Protein AF-A0A1F6DU37-F1 (afdb_monomer_lite)

Foldseek 3Di:
DLLLLLVLLCVLPPPALLNVLSQVLVCVLQVNPDRDPDDHDPVSNVVNCVQQPDRHDNCSCVVSSLVVSLVSLVVQLVVLVVQLVVCVVVVPPVSNVVSVVSNVVSVVVNVVSVD

Sequence (115 aa):
MRSEQFLAVLHTYPKTLLAERVKSEYLRITEAKQLPQIALPESVLFLAEQMFGEEPSGDAANELLRAFEEAVIREAYQGAVTNLRRAEATRDAAAVTSAQVRCANLSARLATLGC

Organism: NCBI:txid1798496

pLDDT: mean 86.88, std 6.52, range [46.91, 92.44]

Structure (mmCIF, N/CA/C/O backbone):
data_AF-A0A1F6DU37-F1
#
_entry.id   AF-A0A1F6DU37-F1
#
loop_
_atom_site.group_PDB
_atom_site.id
_atom_site.type_symbol
_atom_site.label_atom_id
_atom_site.label_alt_id
_atom_site.label_comp_id
_atom_site.label_asym_id
_atom_site.label_entity_id
_atom_site.label_seq_id
_atom_site.pdbx_PDB_ins_code
_atom_site.Cartn_x
_atom_site.Cartn_y
_atom_site.Cartn_z
_atom_site.occupancy
_atom_site.B_iso_or_equiv
_atom_site.auth_seq_id
_atom_site.auth_comp_id
_atom_site.auth_asym_id
_atom_site.auth_atom_id
_atom_site.pdbx_PDB_model_num
ATOM 1 N N . MET A 1 1 ? -11.477 -4.814 -3.005 1.00 51.53 1 MET A N 1
ATOM 2 C CA . MET A 1 1 ? -11.421 -5.649 -1.785 1.00 51.53 1 MET A CA 1
ATOM 3 C C . MET A 1 1 ? -10.463 -5.131 -0.711 1.00 51.53 1 MET A C 1
ATOM 5 O O . MET A 1 1 ? -10.966 -4.674 0.301 1.00 51.53 1 MET A O 1
ATOM 9 N N . ARG A 1 2 ? -9.123 -5.139 -0.864 1.00 66.50 2 ARG A N 1
ATOM 10 C CA . ARG A 1 2 ? -8.223 -4.710 0.245 1.00 66.50 2 ARG A CA 1
ATOM 11 C C . ARG A 1 2 ? -8.283 -3.211 0.570 1.00 66.50 2 ARG A C 1
ATOM 13 O O . ARG A 1 2 ? -8.258 -2.833 1.731 1.00 66.50 2 ARG A O 1
ATOM 20 N N . SER A 1 3 ? -8.407 -2.355 -0.443 1.00 75.38 3 SER A N 1
ATOM 21 C CA . SER A 1 3 ? -8.545 -0.905 -0.252 1.00 75.38 3 SER A CA 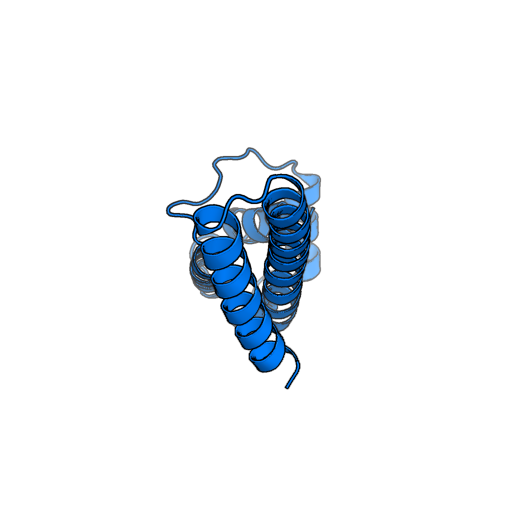1
ATOM 22 C C . SER A 1 3 ? -9.845 -0.521 0.465 1.00 75.38 3 SER A C 1
ATOM 24 O O . SER A 1 3 ? -9.828 0.340 1.336 1.00 75.38 3 SER A O 1
ATOM 26 N N . GLU A 1 4 ? -10.955 -1.186 0.141 1.00 81.56 4 GLU A N 1
ATOM 27 C CA . GLU A 1 4 ? -12.273 -0.951 0.751 1.00 81.56 4 GLU A CA 1
ATOM 28 C C . GLU A 1 4 ? -12.291 -1.294 2.243 1.00 81.56 4 GLU A C 1
ATOM 30 O O . GLU A 1 4 ? -12.937 -0.592 3.012 1.00 81.56 4 GLU A O 1
ATOM 35 N N . GLN A 1 5 ? -11.543 -2.318 2.671 1.00 82.94 5 GLN A N 1
ATOM 36 C CA . GLN A 1 5 ? -11.417 -2.671 4.089 1.00 82.94 5 GLN A CA 1
ATOM 37 C C . GLN A 1 5 ? -10.723 -1.574 4.903 1.00 82.94 5 GLN A C 1
ATOM 39 O O . GLN A 1 5 ? -11.176 -1.256 5.999 1.00 82.94 5 GLN A O 1
ATOM 44 N N . PHE A 1 6 ? -9.668 -0.944 4.376 1.00 87.38 6 PHE A N 1
ATOM 45 C CA . PHE A 1 6 ? -9.035 0.186 5.065 1.00 87.38 6 PHE A CA 1
ATOM 46 C C . PHE A 1 6 ? -9.944 1.404 5.116 1.00 87.38 6 PHE A C 1
ATOM 48 O O . PHE A 1 6 ? -10.004 2.069 6.143 1.00 87.38 6 PHE A O 1
ATOM 55 N N . LEU A 1 7 ? -10.698 1.668 4.047 1.00 87.94 7 LEU A N 1
ATOM 56 C CA . LEU A 1 7 ? -11.716 2.713 4.080 1.00 87.94 7 LEU A CA 1
ATOM 57 C C . LEU A 1 7 ? -12.783 2.398 5.135 1.00 87.94 7 LEU A C 1
ATOM 59 O O . LEU A 1 7 ? -13.156 3.291 5.888 1.00 87.94 7 LEU A O 1
ATOM 63 N N . ALA A 1 8 ? -13.209 1.139 5.265 1.00 88.62 8 ALA A N 1
ATOM 64 C CA . ALA A 1 8 ? -14.178 0.732 6.279 1.00 88.62 8 ALA A CA 1
ATOM 65 C C . ALA A 1 8 ? -13.678 1.017 7.696 1.00 88.62 8 ALA A C 1
ATOM 67 O O . ALA A 1 8 ? -14.413 1.604 8.477 1.00 88.62 8 ALA A O 1
ATOM 68 N N . VAL A 1 9 ? -12.405 0.740 7.995 1.00 88.00 9 VAL A N 1
ATOM 69 C CA . VAL A 1 9 ? -11.793 1.094 9.290 1.00 88.00 9 VAL A CA 1
ATOM 70 C C . VAL A 1 9 ? -11.892 2.595 9.583 1.00 88.00 9 VAL A C 1
ATOM 72 O O . VAL A 1 9 ? -12.195 2.981 10.710 1.00 88.00 9 VAL A O 1
ATOM 75 N N . LEU A 1 10 ? -11.687 3.453 8.579 1.00 89.38 10 LEU A N 1
ATOM 76 C CA . LEU A 1 10 ? -11.796 4.908 8.741 1.00 89.38 10 LEU A CA 1
ATOM 77 C C . LEU A 1 10 ? -13.231 5.372 9.021 1.00 89.38 10 LEU A C 1
ATOM 79 O O . LEU A 1 10 ? -13.423 6.374 9.710 1.00 89.38 10 LEU A O 1
ATOM 83 N N . HIS A 1 11 ? -14.219 4.660 8.476 1.00 87.00 11 HIS A N 1
ATOM 84 C CA . HIS A 1 11 ? -15.637 4.943 8.682 1.00 87.00 11 HIS A CA 1
ATOM 85 C C . HIS A 1 11 ? -16.158 4.394 10.015 1.00 87.00 11 HIS A C 1
ATOM 87 O O . HIS A 1 11 ? -16.924 5.081 10.685 1.00 87.00 11 HIS A O 1
ATOM 93 N N . THR A 1 12 ? -15.730 3.192 10.397 1.00 88.56 12 THR A N 1
ATOM 94 C CA . THR A 1 12 ? -16.163 2.487 11.608 1.00 88.56 12 THR A CA 1
ATOM 95 C C . THR A 1 12 ? -15.528 3.058 12.875 1.00 88.56 12 THR A C 1
ATOM 97 O O . THR A 1 12 ? -16.205 3.205 13.886 1.00 88.56 12 THR A O 1
ATOM 100 N N . TYR A 1 13 ? -14.247 3.442 12.827 1.00 87.19 13 TYR A N 1
ATOM 101 C CA . TYR A 1 13 ? -13.496 3.908 14.000 1.00 87.19 13 TYR A CA 1
ATOM 102 C C . TYR A 1 13 ? -13.020 5.358 13.856 1.00 87.19 13 TYR A C 1
ATOM 104 O O . TYR A 1 13 ? -11.813 5.630 13.957 1.00 87.19 13 TYR A O 1
ATOM 112 N N . PRO A 1 14 ? -13.926 6.322 13.609 1.00 84.44 14 PRO A N 1
ATOM 113 C CA . PRO A 1 14 ? -13.524 7.701 13.401 1.00 84.44 14 PRO A CA 1
ATOM 114 C C . PRO A 1 14 ? -12.818 8.227 14.656 1.00 84.44 14 PRO A C 1
ATOM 116 O O . PRO A 1 14 ? -13.288 8.030 15.774 1.00 84.44 14 PRO A O 1
ATOM 119 N N . LYS A 1 15 ? -11.711 8.955 14.464 1.00 85.88 15 LYS A N 1
ATOM 120 C CA . LYS A 1 15 ? -10.920 9.598 15.537 1.00 85.88 15 LYS A CA 1
ATOM 121 C C . LYS A 1 15 ? -10.144 8.637 16.452 1.00 85.88 15 LYS A C 1
ATOM 123 O O . LYS A 1 15 ? -9.672 9.059 17.505 1.00 85.88 15 LYS A O 1
ATOM 128 N N . THR A 1 16 ? -9.976 7.376 16.063 1.00 89.38 16 THR A N 1
ATOM 129 C CA . THR A 1 16 ? -9.074 6.445 16.760 1.00 89.38 16 THR A CA 1
ATOM 130 C C . THR A 1 16 ? -7.641 6.547 16.231 1.00 89.38 16 THR A C 1
ATOM 132 O O . THR A 1 16 ? -7.409 6.952 15.089 1.00 89.38 16 THR A O 1
ATOM 135 N N . LEU A 1 17 ? -6.662 6.121 17.040 1.00 89.62 17 LEU A N 1
ATOM 136 C CA . LEU A 1 17 ? -5.266 6.000 16.595 1.00 89.62 17 LEU A CA 1
ATOM 137 C C . LEU A 1 17 ? -5.120 5.017 15.424 1.00 89.62 17 LEU A C 1
ATOM 139 O O . LEU A 1 17 ? -4.286 5.230 14.545 1.00 89.62 17 LEU A O 1
ATOM 143 N N . LEU A 1 18 ? -5.957 3.974 15.395 1.00 89.50 18 LEU A N 1
ATOM 144 C CA . LEU A 1 18 ? -6.023 3.023 14.291 1.00 89.50 18 LEU A CA 1
ATOM 145 C C . LEU A 1 18 ? -6.377 3.735 12.980 1.00 89.50 18 LEU A C 1
ATOM 147 O O . LEU A 1 18 ? -5.675 3.566 11.984 1.00 89.50 18 LEU A O 1
ATOM 151 N N . ALA A 1 19 ? -7.431 4.556 12.979 1.00 90.25 19 ALA A N 1
ATOM 152 C CA . ALA A 1 19 ? -7.875 5.262 11.783 1.00 90.25 19 ALA A CA 1
ATOM 153 C C . ALA A 1 19 ? -6.822 6.256 11.266 1.00 90.25 19 ALA A C 1
ATOM 155 O O . ALA A 1 19 ? -6.537 6.281 10.068 1.00 90.25 19 ALA A O 1
ATOM 156 N N . GLU A 1 20 ? -6.186 7.031 12.147 1.00 90.94 20 GLU A N 1
ATOM 157 C CA . GLU A 1 20 ? -5.121 7.957 11.735 1.00 90.94 20 GLU A CA 1
ATOM 158 C C . GLU A 1 20 ? -3.932 7.219 11.108 1.00 90.94 20 GLU A C 1
ATOM 160 O O . GLU A 1 20 ? -3.425 7.618 10.053 1.00 90.94 20 GLU A O 1
ATOM 165 N N . ARG A 1 21 ? -3.527 6.089 11.698 1.00 90.50 21 ARG A N 1
ATOM 166 C CA . ARG A 1 21 ? -2.431 5.276 11.167 1.00 90.50 21 ARG A CA 1
ATOM 167 C C . ARG A 1 21 ? -2.787 4.628 9.836 1.00 90.50 21 ARG A C 1
A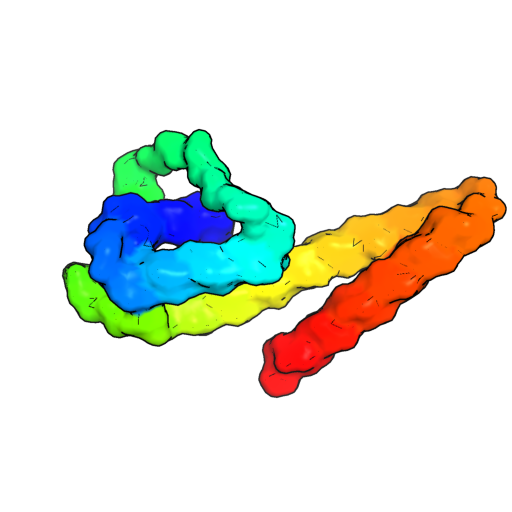TOM 169 O O . ARG A 1 21 ? -2.014 4.743 8.888 1.00 90.50 21 ARG A O 1
ATOM 176 N N . VAL A 1 22 ? -3.964 4.009 9.734 1.00 91.50 22 VAL A N 1
ATOM 177 C CA . VAL A 1 22 ? -4.457 3.408 8.486 1.00 91.50 22 VAL A CA 1
ATOM 178 C C . VAL A 1 22 ? -4.522 4.448 7.375 1.00 91.50 22 VAL A C 1
ATOM 180 O O . VAL A 1 22 ? -4.075 4.176 6.266 1.00 91.50 22 VAL A O 1
ATOM 183 N N . LYS A 1 23 ? -5.009 5.659 7.662 1.00 92.06 23 LYS A N 1
ATOM 184 C CA . LYS A 1 23 ? -5.047 6.757 6.692 1.00 92.06 23 LYS A CA 1
ATOM 185 C C . LYS A 1 23 ? -3.650 7.163 6.231 1.00 92.06 23 LYS A C 1
ATOM 187 O O . LYS A 1 23 ? -3.421 7.252 5.026 1.00 92.06 23 LYS A O 1
ATOM 192 N N . SER A 1 24 ? -2.738 7.419 7.169 1.00 91.50 24 SER A N 1
ATOM 193 C CA . SER A 1 24 ? -1.362 7.821 6.857 1.00 91.50 24 SER A CA 1
ATOM 194 C C . SER A 1 24 ? -0.663 6.774 5.989 1.00 91.50 24 SER A C 1
ATOM 196 O O . SER A 1 24 ? -0.133 7.091 4.923 1.00 91.50 24 SER A O 1
ATOM 198 N N . GLU A 1 25 ? -0.722 5.511 6.408 1.00 91.25 25 GLU A N 1
ATOM 199 C CA . GLU A 1 25 ? -0.066 4.411 5.711 1.00 91.25 25 GLU A CA 1
ATOM 200 C C . GLU A 1 25 ? -0.716 4.126 4.360 1.00 91.25 25 GLU A C 1
ATOM 202 O O . GLU A 1 25 ? -0.009 3.967 3.369 1.00 91.25 25 GLU A O 1
ATOM 207 N N . TYR A 1 26 ? -2.046 4.154 4.263 1.00 91.06 26 TYR A N 1
ATOM 208 C CA . TYR A 1 26 ? -2.739 3.987 2.988 1.00 91.06 26 TYR A CA 1
ATOM 209 C C . TYR A 1 26 ? -2.279 5.023 1.953 1.00 91.06 26 TYR A C 1
ATOM 211 O O . TYR A 1 26 ? -1.954 4.657 0.822 1.00 91.06 26 TYR A O 1
ATOM 219 N N . LEU A 1 27 ? -2.213 6.306 2.329 1.00 91.56 27 LEU A N 1
ATOM 220 C CA . LEU A 1 27 ? -1.763 7.377 1.432 1.00 91.56 27 LEU A CA 1
ATOM 221 C C . LEU A 1 27 ? -0.281 7.229 1.066 1.00 91.56 27 LEU A C 1
ATOM 223 O O . LEU A 1 27 ? 0.073 7.389 -0.101 1.00 91.56 27 LEU A O 1
ATOM 227 N N . ARG A 1 28 ? 0.577 6.860 2.027 1.00 92.44 28 ARG A N 1
ATOM 228 C CA . ARG A 1 28 ? 2.004 6.589 1.787 1.00 92.44 28 ARG A CA 1
ATOM 229 C C . ARG A 1 28 ? 2.208 5.434 0.802 1.00 92.44 28 ARG A C 1
ATOM 231 O O . ARG A 1 28 ? 3.006 5.552 -0.122 1.00 92.44 28 ARG A O 1
ATOM 238 N N . ILE A 1 29 ? 1.492 4.328 0.999 1.00 89.56 29 ILE A N 1
ATOM 239 C CA . ILE A 1 29 ? 1.615 3.099 0.204 1.00 89.56 29 ILE A CA 1
ATOM 240 C C . ILE A 1 29 ? 1.115 3.319 -1.224 1.00 89.56 29 ILE A C 1
ATOM 242 O O . ILE A 1 29 ? 1.768 2.905 -2.180 1.00 89.56 29 ILE A O 1
ATOM 246 N N . THR A 1 30 ? -0.043 3.965 -1.364 1.00 87.38 30 THR A N 1
ATOM 247 C CA . THR A 1 30 ? -0.690 4.198 -2.666 1.00 87.38 30 THR A CA 1
ATOM 248 C C . THR A 1 30 ? -0.163 5.431 -3.394 1.00 87.38 30 THR A C 1
ATOM 250 O O . THR A 1 30 ? -0.537 5.658 -4.542 1.00 87.38 30 THR A O 1
ATOM 253 N N . GLU A 1 31 ? 0.675 6.237 -2.733 1.00 86.62 31 GLU A N 1
ATOM 254 C CA . GLU A 1 31 ? 1.149 7.542 -3.212 1.00 86.62 31 GLU A CA 1
ATOM 255 C C . GLU A 1 31 ? -0.013 8.503 -3.555 1.00 86.62 31 GLU A C 1
ATOM 257 O O . GLU A 1 31 ? 0.133 9.466 -4.314 1.00 86.62 31 GLU A O 1
ATOM 262 N N . ALA A 1 32 ? -1.198 8.250 -2.988 1.00 86.69 32 ALA A N 1
ATOM 263 C CA . ALA A 1 32 ? -2.391 9.047 -3.212 1.00 86.69 32 ALA A CA 1
ATOM 264 C C . ALA A 1 32 ? -2.347 10.340 -2.388 1.00 86.69 32 ALA A C 1
ATOM 266 O O . ALA A 1 32 ? -1.930 10.362 -1.232 1.00 86.69 32 ALA A O 1
ATOM 267 N N . LYS A 1 33 ? -2.846 11.437 -2.967 1.00 85.06 33 LYS A N 1
ATOM 268 C CA . LYS A 1 33 ? -2.964 12.727 -2.261 1.00 85.06 33 LYS A CA 1
ATOM 269 C C . LYS A 1 33 ? -4.149 12.780 -1.301 1.00 85.06 33 LYS A C 1
ATOM 271 O O . LYS A 1 33 ? -4.156 13.578 -0.371 1.00 85.06 33 LYS A O 1
ATOM 276 N N . GLN A 1 34 ? -5.170 11.972 -1.564 1.00 86.81 34 GLN A N 1
ATOM 277 C CA . GLN A 1 34 ? -6.409 11.958 -0.803 1.00 86.81 34 GLN A CA 1
ATOM 278 C C . GLN A 1 34 ? -7.011 10.560 -0.794 1.00 86.81 34 GLN A C 1
ATOM 280 O O . GLN A 1 34 ? -6.780 9.762 -1.705 1.00 86.81 34 GLN A O 1
ATOM 285 N N . LEU A 1 35 ? -7.814 10.293 0.232 1.00 85.12 35 LEU A N 1
ATOM 286 C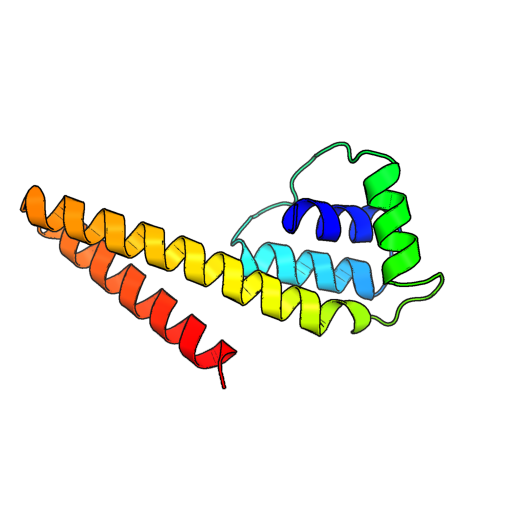 CA . LEU A 1 35 ? -8.580 9.062 0.312 1.00 85.12 35 LEU A CA 1
ATOM 287 C C . LEU A 1 35 ? -9.670 9.049 -0.772 1.00 85.12 35 LEU A C 1
ATOM 289 O O . LEU A 1 35 ? -10.274 10.093 -1.044 1.00 85.12 35 LEU A O 1
ATOM 293 N N . PRO A 1 36 ? -9.953 7.884 -1.371 1.00 84.38 36 PRO A N 1
ATOM 294 C CA . PRO A 1 36 ? -11.126 7.701 -2.209 1.00 84.38 36 PRO A CA 1
ATOM 295 C C . PRO A 1 36 ? -12.410 8.079 -1.460 1.00 84.38 36 PRO A C 1
ATOM 297 O O . PRO A 1 36 ? -12.636 7.629 -0.339 1.00 84.38 36 PRO A O 1
ATOM 300 N N . GLN A 1 37 ? -13.267 8.880 -2.093 1.00 79.56 37 GLN A N 1
ATOM 301 C CA . GLN A 1 37 ? -14.606 9.181 -1.582 1.00 79.56 37 GLN A CA 1
ATOM 302 C C . GLN A 1 37 ? -15.584 8.145 -2.133 1.00 79.56 37 GLN A C 1
ATOM 304 O O . GLN A 1 37 ? -16.163 8.332 -3.201 1.00 79.56 37 GLN A O 1
ATOM 309 N N . ILE A 1 38 ? -15.708 7.017 -1.437 1.00 82.62 38 ILE A N 1
ATOM 310 C CA . ILE A 1 38 ? -16.557 5.896 -1.850 1.00 82.62 38 ILE A CA 1
ATOM 311 C C . ILE A 1 38 ? -17.552 5.613 -0.728 1.00 82.62 38 ILE A C 1
ATOM 313 O O . ILE A 1 38 ? -17.165 5.515 0.434 1.00 82.62 38 ILE A O 1
ATOM 317 N N . ALA A 1 39 ? -18.831 5.468 -1.078 1.00 79.75 39 ALA A N 1
ATOM 318 C CA . ALA A 1 39 ? -19.830 4.956 -0.150 1.00 79.75 39 ALA A CA 1
ATOM 319 C C . ALA A 1 39 ? -19.626 3.446 0.011 1.00 79.75 39 ALA A C 1
ATOM 321 O O . ALA A 1 39 ? -19.735 2.694 -0.960 1.00 79.75 39 ALA A O 1
ATOM 322 N N . LEU A 1 40 ? -19.300 3.009 1.225 1.00 84.94 40 LEU A N 1
ATOM 323 C CA . LEU A 1 40 ? -19.087 1.596 1.512 1.00 84.94 40 LEU A CA 1
ATOM 324 C C . LEU A 1 40 ? -20.410 0.911 1.869 1.00 84.94 40 LEU A C 1
ATOM 326 O O . LEU A 1 40 ? -21.205 1.484 2.616 1.00 84.94 40 LEU A O 1
ATOM 330 N N . PRO A 1 41 ? -20.645 -0.319 1.381 1.00 88.44 41 PRO A N 1
ATOM 331 C CA . PRO A 1 41 ? -21.756 -1.132 1.852 1.00 88.44 41 PRO A CA 1
ATOM 332 C C . PRO A 1 41 ? -21.643 -1.404 3.357 1.00 88.44 41 PRO A C 1
ATOM 334 O O . PRO A 1 41 ? -20.547 -1.644 3.866 1.00 88.44 41 PRO A O 1
ATOM 337 N N . GLU A 1 42 ? -22.782 -1.453 4.048 1.00 86.88 42 GLU A N 1
ATOM 338 C CA . GLU A 1 42 ? -22.862 -1.749 5.487 1.00 86.88 42 GLU A CA 1
ATOM 339 C C . GLU A 1 42 ? -22.173 -3.072 5.854 1.00 86.88 42 GLU A C 1
ATOM 341 O O . GLU A 1 42 ? -21.480 -3.158 6.864 1.00 86.88 42 GLU A O 1
ATOM 346 N N . SER A 1 43 ? -22.257 -4.080 4.981 1.00 88.50 43 SER A N 1
ATOM 347 C CA . SER A 1 43 ? -21.570 -5.362 5.170 1.00 88.50 43 SER A CA 1
ATOM 348 C C . SER A 1 43 ? -20.052 -5.220 5.308 1.00 88.50 43 SER A C 1
ATOM 350 O O . SER A 1 43 ? -19.432 -5.980 6.046 1.00 88.50 43 SER A O 1
ATOM 352 N N . VAL A 1 44 ? -19.439 -4.243 4.636 1.00 86.69 44 VAL A N 1
ATOM 353 C CA . VAL A 1 44 ? -17.994 -3.990 4.719 1.00 86.69 44 VAL A CA 1
ATOM 354 C C . VAL A 1 44 ? -17.645 -3.278 6.028 1.00 86.69 44 VAL A C 1
ATOM 356 O O . VAL A 1 44 ? -16.619 -3.592 6.630 1.00 86.69 44 VAL A O 1
ATOM 359 N N . LEU A 1 45 ? -18.509 -2.373 6.498 1.00 87.75 45 LEU A N 1
ATOM 360 C CA . LEU A 1 45 ? -18.352 -1.702 7.794 1.00 87.75 45 LEU A CA 1
ATOM 361 C C . LEU A 1 45 ? -18.441 -2.709 8.946 1.00 87.75 45 LEU A C 1
ATOM 363 O O . LEU A 1 45 ? -17.561 -2.747 9.801 1.00 87.75 45 LEU A O 1
ATOM 367 N N . PHE A 1 46 ? -19.433 -3.599 8.901 1.00 87.88 46 PHE A N 1
ATOM 368 C CA . PHE A 1 46 ? -19.618 -4.648 9.903 1.00 87.88 46 PHE A CA 1
ATOM 369 C C . PHE A 1 46 ? -18.458 -5.658 9.934 1.00 87.88 46 PHE A C 1
ATOM 371 O O . PHE A 1 46 ? -18.055 -6.139 10.992 1.00 87.88 46 PHE A O 1
ATOM 378 N N . LEU A 1 47 ? -17.861 -5.968 8.778 1.00 87.19 47 LEU A N 1
ATOM 379 C CA . LEU A 1 47 ? -16.657 -6.804 8.723 1.00 87.19 47 LEU A CA 1
ATOM 380 C C . LEU A 1 47 ? -15.448 -6.129 9.386 1.00 87.19 47 LEU A C 1
ATOM 382 O O . LEU A 1 47 ? -14.628 -6.818 9.991 1.00 87.19 47 LEU A O 1
ATO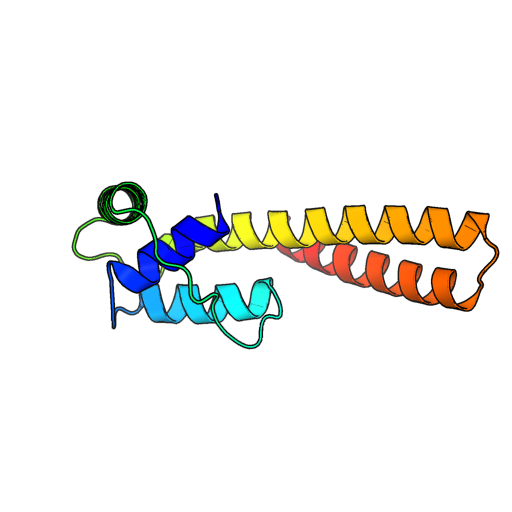M 386 N N . ALA A 1 48 ? -15.326 -4.802 9.291 1.00 87.00 48 ALA A N 1
ATOM 387 C CA . ALA A 1 48 ? -14.284 -4.064 10.001 1.00 87.00 48 ALA A CA 1
ATOM 388 C C . ALA A 1 48 ? -14.518 -4.070 11.524 1.00 87.00 48 ALA A C 1
ATOM 390 O O . ALA A 1 48 ? -13.557 -4.180 12.285 1.00 87.00 48 ALA A O 1
ATOM 391 N N . GLU A 1 49 ? -15.774 -4.027 11.974 1.00 88.25 49 GLU A N 1
ATOM 392 C CA . GLU A 1 49 ? -16.131 -4.198 13.391 1.00 88.25 49 GLU A CA 1
ATOM 393 C C . GLU A 1 49 ? -15.709 -5.567 13.922 1.00 88.25 49 GLU A C 1
ATOM 395 O O . GLU A 1 49 ? -14.972 -5.657 14.900 1.00 88.25 49 GLU A O 1
ATOM 400 N N . GLN A 1 50 ? -16.077 -6.641 13.223 1.00 89.50 50 GLN A N 1
ATOM 401 C CA . GLN A 1 50 ? -15.710 -7.999 13.634 1.00 89.50 50 GLN A CA 1
ATOM 402 C C . GLN A 1 50 ? -14.200 -8.251 13.655 1.00 89.50 50 GLN A C 1
ATOM 404 O O . GLN A 1 50 ? -13.712 -9.017 14.480 1.00 89.50 50 GLN A O 1
ATOM 409 N N . MET A 1 51 ? -13.461 -7.647 12.725 1.00 86.75 51 MET A N 1
ATOM 410 C CA . MET A 1 51 ? -12.030 -7.896 12.566 1.00 86.75 51 MET A CA 1
ATOM 411 C C . MET A 1 51 ? -11.175 -7.170 13.607 1.00 86.75 51 MET A C 1
ATOM 413 O O . MET A 1 51 ? -10.129 -7.686 13.993 1.00 86.75 51 MET A O 1
ATOM 417 N N . PHE A 1 52 ? -11.599 -5.984 14.046 1.00 86.75 52 PHE A N 1
ATOM 418 C CA . PHE A 1 52 ? -10.811 -5.123 14.931 1.00 86.75 52 PHE A CA 1
ATOM 419 C C . PHE A 1 52 ? -11.386 -5.016 16.357 1.00 86.75 52 PHE A C 1
ATOM 421 O O . PHE A 1 52 ? -10.637 -4.690 17.276 1.00 86.75 52 PHE A O 1
ATOM 428 N N . GLY A 1 53 ? -12.659 -5.372 16.566 1.00 87.56 53 GLY A N 1
ATOM 429 C CA . GLY A 1 53 ? -13.341 -5.284 17.861 1.00 87.56 53 GLY A CA 1
ATOM 430 C C . GLY A 1 53 ? -13.717 -3.850 18.248 1.00 87.56 53 GLY A C 1
ATOM 431 O O . GLY A 1 53 ? -13.418 -2.908 17.533 1.00 87.56 53 GLY A O 1
ATOM 432 N N . GLU A 1 54 ? -14.372 -3.658 19.394 1.00 82.69 54 GLU A N 1
ATOM 433 C CA . GLU A 1 54 ? -14.921 -2.342 19.781 1.00 82.69 54 GLU A CA 1
ATOM 434 C C . GLU A 1 54 ? -13.846 -1.272 20.068 1.00 82.69 54 GLU A C 1
ATOM 436 O O . GLU A 1 54 ? -14.020 -0.110 19.700 1.00 82.69 54 GLU A O 1
ATOM 441 N N . GLU A 1 55 ? -12.717 -1.655 20.677 1.00 84.12 55 GLU A N 1
ATOM 442 C CA . GLU A 1 55 ? -11.610 -0.749 21.030 1.00 84.12 55 GLU A CA 1
ATOM 443 C C . GLU A 1 55 ? -10.268 -1.257 20.479 1.00 84.12 55 GLU A C 1
ATOM 445 O O . GLU A 1 55 ? -9.435 -1.798 21.217 1.00 84.12 55 GLU A O 1
ATOM 450 N N . PRO A 1 56 ? -10.020 -1.114 19.168 1.00 86.12 56 PRO A N 1
ATOM 451 C CA . PRO A 1 56 ? -8.787 -1.605 18.590 1.00 86.12 56 PRO A CA 1
ATOM 452 C C . PRO A 1 56 ? -7.591 -0.742 18.981 1.00 86.12 56 PRO A C 1
ATOM 454 O O . PRO A 1 56 ? -7.643 0.492 19.006 1.00 86.12 56 PRO A O 1
ATOM 457 N N . SER A 1 57 ? -6.456 -1.402 19.203 1.00 88.75 57 SER A N 1
ATOM 458 C CA . SER A 1 57 ? -5.183 -0.706 19.362 1.00 88.75 57 SER A CA 1
ATOM 459 C C . SER A 1 57 ? -4.768 -0.029 18.050 1.00 88.75 57 SER A C 1
ATOM 461 O O . SER A 1 57 ? -5.122 -0.466 16.953 1.00 88.75 57 SER A O 1
ATOM 463 N N . GLY A 1 58 ? -3.954 1.026 18.143 1.00 85.38 58 GLY A N 1
ATOM 464 C CA . GLY A 1 58 ? -3.429 1.709 16.953 1.00 85.38 58 GLY A CA 1
ATOM 465 C C . GLY A 1 58 ? -2.582 0.806 16.045 1.00 85.38 58 GLY A C 1
ATOM 466 O O . GLY A 1 58 ? -2.461 1.076 14.854 1.00 85.38 58 GLY A O 1
ATOM 467 N N . ASP A 1 59 ? -2.031 -0.277 16.594 1.00 88.81 59 ASP A N 1
ATOM 468 C CA . ASP A 1 59 ? -1.186 -1.241 15.888 1.00 88.81 59 ASP A CA 1
ATOM 469 C C . ASP A 1 59 ? -1.963 -2.426 15.296 1.00 88.81 59 ASP A C 1
ATOM 471 O O . ASP A 1 59 ? -1.376 -3.239 14.580 1.00 88.81 59 ASP A O 1
ATOM 475 N N . ALA A 1 60 ? -3.274 -2.524 15.545 1.00 87.62 60 ALA A N 1
ATOM 476 C CA . ALA A 1 60 ? -4.083 -3.678 15.152 1.00 87.62 60 ALA A CA 1
ATOM 477 C C . ALA A 1 60 ? -4.080 -3.939 13.632 1.00 87.62 60 ALA A C 1
ATOM 479 O O . ALA A 1 60 ? -4.217 -5.079 13.199 1.00 87.62 60 ALA A O 1
ATOM 480 N N . ALA A 1 61 ? -3.879 -2.905 12.807 1.00 88.88 61 ALA A N 1
ATOM 481 C CA . ALA A 1 61 ? -3.805 -3.039 11.350 1.00 88.88 61 ALA A CA 1
ATOM 482 C C . ALA A 1 61 ? -2.382 -3.218 10.794 1.00 88.88 61 ALA A C 1
ATOM 484 O O . ALA A 1 61 ? -2.237 -3.281 9.577 1.00 88.88 61 ALA A O 1
ATOM 485 N N . ASN A 1 62 ? -1.329 -3.297 11.615 1.00 89.94 62 ASN A N 1
ATOM 486 C CA . ASN A 1 62 ? 0.057 -3.280 11.120 1.00 89.94 62 ASN A CA 1
ATOM 487 C C . ASN A 1 62 ? 0.371 -4.425 10.145 1.00 89.94 62 ASN A C 1
ATOM 489 O O . ASN A 1 62 ? 0.953 -4.187 9.087 1.00 89.94 62 ASN A O 1
ATOM 493 N N . GLU A 1 63 ? -0.035 -5.655 10.463 1.00 88.31 63 GLU A N 1
ATOM 494 C CA . GLU A 1 63 ? 0.185 -6.806 9.576 1.00 88.31 63 GLU A CA 1
ATOM 495 C C . GLU A 1 63 ? -0.609 -6.676 8.270 1.00 88.31 63 GLU A C 1
ATOM 497 O O . GLU A 1 63 ? -0.077 -6.908 7.183 1.00 88.31 63 GLU A O 1
ATOM 502 N N . LEU A 1 64 ? -1.862 -6.222 8.369 1.00 88.75 64 LEU A N 1
ATOM 503 C CA . LEU A 1 64 ? -2.728 -5.943 7.223 1.00 88.75 64 LEU A CA 1
ATOM 504 C C . LEU A 1 64 ? -2.141 -4.851 6.319 1.00 88.75 64 LEU A C 1
ATOM 506 O O . LEU A 1 64 ? -2.136 -5.007 5.098 1.00 88.75 64 LEU A O 1
ATOM 510 N N . LEU A 1 65 ? -1.611 -3.774 6.902 1.00 90.69 65 LEU A N 1
ATOM 511 C CA . LEU A 1 65 ? -0.950 -2.679 6.190 1.00 90.69 65 LEU A CA 1
ATOM 512 C C . LEU A 1 65 ? 0.342 -3.147 5.514 1.00 90.69 65 LEU A C 1
ATOM 514 O O . LEU A 1 65 ? 0.556 -2.819 4.349 1.00 90.69 65 LEU A O 1
ATOM 518 N N . ARG A 1 66 ? 1.158 -3.973 6.184 1.00 90.00 66 ARG A N 1
ATOM 519 C CA . ARG A 1 66 ? 2.365 -4.574 5.587 1.00 90.00 66 ARG A CA 1
ATOM 520 C C . ARG A 1 66 ? 2.009 -5.455 4.388 1.00 90.00 66 ARG A C 1
ATOM 522 O O . ARG A 1 66 ? 2.597 -5.305 3.319 1.00 90.00 66 ARG A O 1
ATOM 529 N N . ALA A 1 67 ? 1.016 -6.332 4.536 1.00 89.88 67 ALA A N 1
ATOM 530 C CA . ALA A 1 67 ? 0.554 -7.199 3.453 1.00 89.88 67 ALA A CA 1
ATOM 531 C C . ALA A 1 67 ? -0.057 -6.403 2.286 1.00 89.88 67 ALA A C 1
ATOM 533 O O . ALA A 1 67 ? 0.090 -6.772 1.118 1.00 89.88 67 ALA A O 1
ATOM 534 N N . PHE A 1 68 ? -0.743 -5.298 2.586 1.00 90.44 68 PHE A N 1
ATOM 535 C CA . PHE A 1 68 ? -1.258 -4.381 1.577 1.00 90.44 68 PHE A CA 1
ATOM 536 C C . PHE A 1 68 ? -0.135 -3.671 0.823 1.00 90.44 68 PHE A C 1
ATOM 538 O O . PHE A 1 68 ? -0.174 -3.634 -0.406 1.00 90.44 68 PHE A O 1
ATOM 545 N N . GLU A 1 69 ? 0.877 -3.166 1.529 1.00 91.25 69 GLU A N 1
ATOM 546 C CA . GLU A 1 69 ? 2.036 -2.531 0.906 1.00 91.25 69 GLU A CA 1
ATOM 547 C C . GLU A 1 69 ? 2.763 -3.486 -0.039 1.00 91.25 69 GLU A C 1
ATOM 549 O O . GLU A 1 69 ? 3.018 -3.136 -1.193 1.00 91.25 69 GLU A O 1
ATOM 554 N N . GLU A 1 70 ? 3.027 -4.714 0.409 1.00 91.25 70 GLU A N 1
ATOM 555 C CA . GLU A 1 70 ? 3.653 -5.728 -0.435 1.00 91.25 70 GLU A CA 1
ATOM 556 C C . GLU A 1 70 ? 2.825 -5.985 -1.702 1.00 91.25 70 GLU A C 1
ATOM 558 O O . GLU A 1 70 ? 3.370 -6.016 -2.808 1.00 91.25 70 GLU A O 1
ATOM 563 N N . ALA A 1 71 ? 1.504 -6.128 -1.563 1.00 90.06 71 ALA A N 1
ATOM 564 C CA . ALA A 1 71 ? 0.614 -6.370 -2.692 1.00 90.06 71 ALA A CA 1
ATOM 565 C C . ALA A 1 71 ? 0.627 -5.212 -3.703 1.00 90.06 71 ALA A C 1
ATOM 567 O O . ALA A 1 71 ? 0.768 -5.462 -4.901 1.00 90.06 71 ALA A O 1
ATOM 568 N N . VAL A 1 72 ? 0.541 -3.962 -3.231 1.00 89.69 72 VAL A N 1
ATOM 569 C CA . VAL A 1 72 ? 0.565 -2.762 -4.087 1.00 89.69 72 VAL A CA 1
ATOM 570 C C . VAL A 1 72 ? 1.890 -2.656 -4.838 1.00 89.69 72 VAL A C 1
ATOM 572 O O . VAL A 1 72 ? 1.905 -2.433 -6.049 1.00 89.69 72 VAL A O 1
ATOM 575 N N . ILE A 1 73 ? 3.017 -2.852 -4.151 1.00 90.19 73 ILE A N 1
ATOM 576 C CA . ILE A 1 73 ? 4.336 -2.753 -4.785 1.00 90.19 73 ILE A CA 1
ATOM 577 C C . ILE A 1 73 ? 4.542 -3.899 -5.780 1.00 90.19 73 ILE A C 1
ATOM 579 O O . ILE A 1 73 ? 5.081 -3.677 -6.865 1.00 90.19 73 ILE A O 1
ATOM 583 N N . ARG A 1 74 ? 4.085 -5.115 -5.458 1.00 90.12 74 ARG A N 1
ATOM 584 C CA . ARG A 1 74 ? 4.173 -6.278 -6.352 1.00 90.12 74 ARG A CA 1
ATOM 585 C C . ARG A 1 74 ? 3.353 -6.074 -7.628 1.00 90.12 74 ARG A C 1
ATOM 587 O O . ARG A 1 74 ? 3.856 -6.359 -8.714 1.00 90.12 74 ARG A O 1
ATOM 594 N N . GLU A 1 75 ? 2.137 -5.547 -7.517 1.00 90.25 75 GLU A N 1
ATOM 595 C CA . GLU A 1 75 ? 1.297 -5.202 -8.671 1.00 90.25 75 GLU A CA 1
ATOM 596 C C . GLU A 1 75 ? 1.948 -4.099 -9.522 1.00 90.25 75 GLU A C 1
ATOM 598 O O . GLU A 1 75 ? 2.099 -4.247 -10.740 1.00 90.25 75 GLU A O 1
ATOM 603 N N . ALA A 1 76 ? 2.442 -3.034 -8.883 1.00 88.56 76 ALA A N 1
ATOM 604 C CA . ALA A 1 76 ? 3.165 -1.966 -9.568 1.00 88.56 76 ALA A CA 1
ATOM 605 C C . ALA A 1 76 ? 4.421 -2.486 -10.289 1.00 88.56 76 ALA A C 1
ATOM 607 O O . ALA A 1 76 ? 4.723 -2.050 -11.404 1.00 88.56 76 ALA A O 1
ATOM 608 N N . TYR A 1 77 ? 5.139 -3.436 -9.684 1.00 89.06 77 TYR A N 1
ATOM 609 C CA . TYR A 1 77 ? 6.325 -4.058 -10.268 1.00 89.06 77 TYR A CA 1
ATOM 610 C C . TYR A 1 77 ? 5.972 -4.880 -11.511 1.00 89.06 77 TYR A C 1
ATOM 612 O O . TYR A 1 77 ? 6.599 -4.711 -12.556 1.00 89.06 77 TYR A O 1
ATOM 620 N N . GLN A 1 78 ? 4.921 -5.703 -11.452 1.00 90.62 78 GLN A N 1
ATOM 621 C CA . GLN A 1 78 ? 4.434 -6.452 -12.618 1.00 90.62 78 GLN A CA 1
ATOM 622 C C . GLN A 1 78 ? 4.009 -5.519 -13.765 1.00 90.62 78 GLN A C 1
ATOM 624 O O . GLN A 1 78 ? 4.338 -5.768 -14.932 1.00 90.62 78 GLN A O 1
ATOM 629 N N . GLY A 1 79 ? 3.345 -4.405 -13.441 1.00 89.94 79 GLY A N 1
ATOM 630 C CA . GLY A 1 79 ? 3.012 -3.360 -14.409 1.00 89.94 79 GLY A CA 1
ATOM 631 C C . GLY A 1 79 ? 4.252 -2.698 -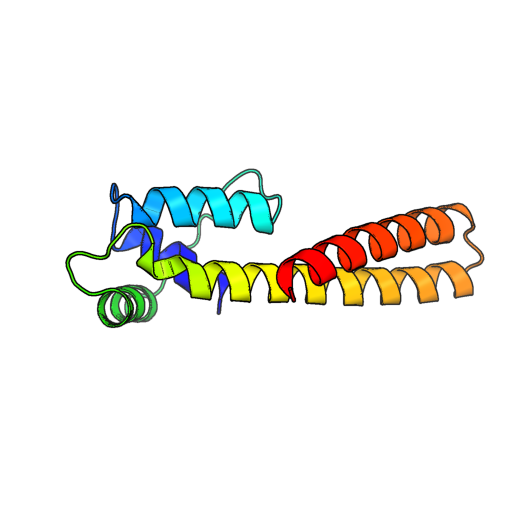15.022 1.00 89.94 79 GLY A C 1
ATOM 632 O O . GLY A 1 79 ? 4.307 -2.477 -16.234 1.00 89.94 79 GLY A O 1
ATOM 633 N N . ALA A 1 80 ? 5.279 -2.418 -14.217 1.00 89.38 80 ALA A N 1
ATOM 634 C CA . ALA A 1 80 ? 6.541 -1.847 -14.686 1.00 89.38 80 ALA A CA 1
ATOM 635 C C . ALA A 1 80 ? 7.304 -2.809 -15.617 1.00 89.38 80 ALA A C 1
ATOM 637 O O . ALA A 1 80 ? 7.748 -2.384 -16.682 1.00 89.38 80 ALA A O 1
ATOM 638 N N . VAL A 1 81 ? 7.369 -4.103 -15.287 1.00 91.81 81 VAL A N 1
ATOM 639 C CA . VAL A 1 81 ? 7.985 -5.141 -16.138 1.00 91.81 81 VAL A CA 1
ATOM 640 C C . VAL A 1 81 ? 7.253 -5.273 -17.474 1.00 91.81 81 VAL A C 1
ATOM 642 O O . VAL A 1 81 ? 7.881 -5.375 -18.527 1.00 91.81 81 VAL A O 1
ATOM 645 N N . THR A 1 82 ? 5.921 -5.238 -17.456 1.00 91.75 82 THR A N 1
ATOM 646 C CA . THR A 1 82 ? 5.117 -5.286 -18.687 1.00 91.75 82 THR A CA 1
ATOM 647 C C . THR A 1 82 ? 5.388 -4.066 -19.569 1.00 91.75 82 THR A C 1
ATOM 649 O O . THR A 1 82 ? 5.568 -4.198 -20.781 1.00 91.75 82 THR A O 1
ATOM 652 N N . ASN A 1 83 ? 5.487 -2.879 -18.965 1.00 88.00 83 ASN A N 1
ATOM 653 C CA . ASN A 1 83 ? 5.847 -1.656 -19.679 1.00 88.00 83 ASN A CA 1
ATOM 654 C C . ASN A 1 83 ? 7.270 -1.697 -20.240 1.00 88.00 83 ASN A C 1
ATOM 656 O O . ASN A 1 83 ? 7.466 -1.250 -21.367 1.00 88.00 83 ASN A O 1
ATOM 660 N N . LEU A 1 84 ? 8.228 -2.261 -19.500 1.00 88.81 84 LEU A N 1
ATOM 661 C CA . LEU A 1 84 ? 9.600 -2.443 -19.965 1.00 88.81 84 LEU A CA 1
ATOM 662 C C . LEU A 1 84 ? 9.641 -3.314 -21.224 1.00 88.81 84 LEU A C 1
ATOM 664 O O . LEU A 1 84 ? 10.147 -2.869 -22.248 1.00 88.81 84 LEU A O 1
ATOM 668 N N . ARG A 1 85 ? 9.013 -4.497 -21.189 1.00 90.88 85 ARG A N 1
ATOM 669 C CA . ARG A 1 85 ? 8.948 -5.401 -22.353 1.00 90.88 85 ARG A CA 1
ATOM 670 C C . ARG A 1 85 ? 8.331 -4.725 -23.575 1.00 90.88 85 ARG A C 1
ATOM 672 O O . ARG A 1 85 ? 8.780 -4.926 -24.700 1.00 90.88 85 ARG A O 1
ATOM 679 N N . ARG A 1 86 ? 7.297 -3.906 -23.359 1.00 90.69 86 ARG A N 1
ATOM 680 C CA . ARG A 1 86 ? 6.664 -3.127 -24.429 1.00 90.69 86 ARG A CA 1
ATOM 681 C C . ARG A 1 86 ? 7.609 -2.062 -24.992 1.00 90.69 86 ARG A C 1
ATOM 683 O O . ARG A 1 86 ? 7.704 -1.947 -26.207 1.00 90.69 86 ARG A O 1
ATOM 690 N N . ALA A 1 87 ? 8.304 -1.319 -24.133 1.00 88.81 87 ALA A N 1
ATOM 691 C CA . ALA A 1 87 ? 9.261 -0.290 -24.540 1.00 88.81 87 ALA A CA 1
ATOM 692 C C . ALA A 1 87 ? 10.455 -0.876 -25.314 1.00 88.81 87 ALA A C 1
ATOM 694 O O . ALA A 1 87 ? 10.901 -0.296 -26.305 1.00 88.81 87 ALA A O 1
ATOM 695 N N . GLU A 1 88 ? 10.933 -2.052 -24.900 1.00 88.88 88 GLU A N 1
ATOM 696 C CA . GLU A 1 88 ? 11.969 -2.813 -25.604 1.00 88.88 88 GLU A CA 1
ATOM 697 C C . GLU A 1 88 ? 11.489 -3.243 -26.996 1.00 88.88 88 GLU A C 1
ATOM 699 O O . GLU A 1 88 ? 12.208 -3.063 -27.981 1.00 88.88 88 GLU A O 1
ATOM 704 N N . ALA A 1 89 ? 10.248 -3.732 -27.107 1.00 92.00 89 ALA A N 1
ATOM 705 C CA . ALA A 1 89 ? 9.651 -4.110 -28.387 1.00 92.00 89 ALA A CA 1
ATOM 706 C C . ALA A 1 89 ? 9.497 -2.917 -29.349 1.00 92.00 89 ALA A C 1
ATOM 708 O O . ALA A 1 89 ? 9.679 -3.075 -30.556 1.00 92.00 89 ALA A O 1
ATOM 709 N N . THR A 1 90 ? 9.208 -1.718 -28.831 1.00 91.62 90 THR A N 1
ATOM 710 C CA . THR A 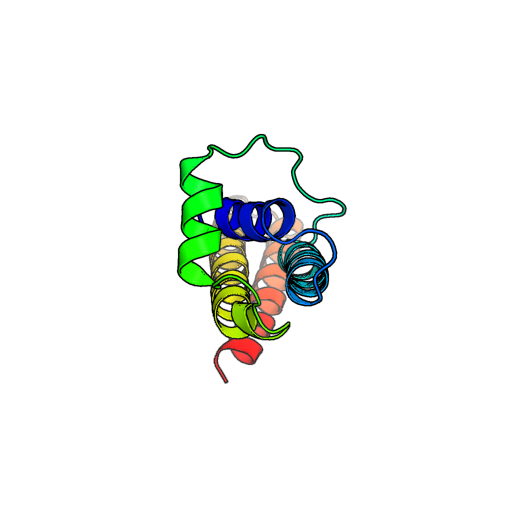1 90 ? 9.093 -0.484 -29.630 1.00 91.62 90 THR A CA 1
ATOM 711 C C . THR A 1 90 ? 10.421 0.255 -29.819 1.00 91.62 90 THR A C 1
ATOM 713 O O . THR A 1 90 ? 10.438 1.287 -30.486 1.00 91.62 90 THR A O 1
ATOM 716 N N . ARG A 1 91 ? 11.532 -0.256 -29.259 1.00 89.38 91 ARG A N 1
ATOM 717 C CA . ARG A 1 91 ? 12.872 0.371 -29.260 1.00 89.38 91 ARG A CA 1
ATOM 718 C C . ARG A 1 91 ? 12.883 1.817 -28.749 1.00 89.38 91 ARG A C 1
ATOM 720 O O . ARG A 1 91 ? 13.711 2.625 -29.166 1.00 89.38 91 ARG A O 1
ATOM 727 N N . ASP A 1 92 ? 11.979 2.142 -27.830 1.00 90.38 92 ASP A N 1
ATOM 728 C CA . ASP A 1 92 ? 11.931 3.462 -27.208 1.00 90.38 92 ASP A CA 1
ATOM 729 C C . ASP A 1 92 ? 12.933 3.510 -26.046 1.00 90.38 92 ASP A C 1
ATOM 731 O O . ASP A 1 92 ? 12.645 3.088 -24.926 1.00 90.38 92 ASP A O 1
ATOM 735 N N . ALA A 1 93 ? 14.138 4.014 -26.321 1.00 86.81 93 ALA A N 1
ATOM 736 C CA . ALA A 1 93 ? 15.230 4.063 -25.350 1.00 86.81 93 ALA A CA 1
ATOM 737 C C . ALA A 1 93 ? 14.893 4.875 -24.081 1.00 86.81 93 ALA A C 1
ATOM 739 O O . ALA A 1 93 ? 15.359 4.537 -22.987 1.00 86.81 93 ALA A O 1
ATOM 740 N N . ALA A 1 94 ? 14.066 5.920 -24.197 1.00 88.25 94 ALA A N 1
ATOM 741 C CA . ALA A 1 94 ? 13.646 6.728 -23.054 1.00 88.25 94 ALA A CA 1
ATOM 742 C C . ALA A 1 94 ? 12.624 5.972 -22.188 1.00 88.25 94 ALA A C 1
ATOM 744 O O . ALA A 1 94 ? 12.729 5.948 -20.954 1.00 88.25 94 ALA A O 1
ATOM 745 N N . ALA A 1 95 ? 11.672 5.285 -22.823 1.00 83.75 95 ALA A N 1
ATOM 746 C CA . ALA A 1 95 ? 10.707 4.439 -22.127 1.00 83.75 95 ALA A CA 1
ATOM 747 C C . ALA A 1 95 ? 11.371 3.213 -21.472 1.00 83.75 95 ALA A C 1
ATOM 749 O O . ALA A 1 95 ? 11.012 2.854 -20.352 1.00 83.75 95 ALA A O 1
ATOM 750 N N . VAL A 1 96 ? 12.383 2.614 -22.108 1.00 86.00 96 VAL A N 1
ATOM 751 C CA . VAL A 1 96 ? 13.174 1.514 -21.525 1.00 86.00 96 VAL A CA 1
ATOM 752 C C . VAL A 1 96 ? 13.899 1.984 -20.267 1.00 86.00 96 VAL A C 1
ATOM 754 O O . VAL A 1 96 ? 13.751 1.374 -19.209 1.00 86.00 96 VAL A O 1
ATOM 757 N N . THR A 1 97 ? 14.621 3.104 -20.351 1.00 88.94 97 THR A N 1
ATOM 758 C CA . THR A 1 97 ? 15.389 3.640 -19.216 1.00 88.94 97 THR A CA 1
ATOM 759 C C . THR A 1 97 ? 14.475 3.973 -18.034 1.00 88.94 97 THR A C 1
ATOM 761 O O . THR A 1 97 ? 14.737 3.570 -16.900 1.00 88.94 97 THR A O 1
ATOM 764 N N . SER A 1 98 ? 13.355 4.656 -18.287 1.00 85.69 98 SER A N 1
ATOM 765 C CA . SER A 1 98 ? 12.390 4.996 -17.232 1.00 85.69 98 SER A CA 1
ATOM 766 C C . SER A 1 98 ? 11.721 3.760 -16.614 1.00 85.69 98 SER A C 1
ATOM 768 O O . SER A 1 98 ? 11.558 3.694 -15.393 1.00 85.69 98 SER A O 1
ATOM 770 N N . ALA A 1 99 ? 11.386 2.748 -17.419 1.00 85.88 99 ALA A N 1
ATOM 771 C CA . ALA A 1 99 ? 10.813 1.501 -16.925 1.00 85.88 99 ALA A CA 1
ATOM 772 C C . ALA A 1 99 ? 11.821 0.671 -16.107 1.00 85.88 99 ALA A C 1
ATOM 774 O O . ALA A 1 99 ? 11.438 0.112 -15.077 1.00 85.88 99 ALA A O 1
ATOM 775 N N . GLN A 1 100 ? 13.102 0.640 -16.493 1.00 88.38 100 GLN A N 1
ATOM 776 C CA . GLN A 1 100 ? 14.172 -0.023 -15.734 1.00 88.38 100 GLN A CA 1
ATOM 777 C C . GLN A 1 100 ? 14.385 0.621 -14.361 1.00 88.38 100 GLN A C 1
ATOM 779 O O . GLN A 1 100 ? 14.388 -0.086 -13.353 1.00 88.38 100 GLN A O 1
ATOM 784 N N . VAL A 1 101 ? 14.484 1.955 -14.301 1.00 90.56 101 VAL A N 1
ATOM 785 C CA . VAL A 1 101 ? 14.599 2.697 -13.031 1.00 90.56 101 VAL A CA 1
ATOM 786 C C . VAL A 1 101 ? 13.406 2.395 -12.124 1.00 90.56 101 VAL A C 1
ATOM 788 O O . VAL A 1 101 ? 13.572 2.113 -10.936 1.00 90.56 101 VAL A O 1
ATOM 791 N N . ARG A 1 102 ? 12.190 2.382 -12.684 1.00 88.62 102 ARG A N 1
ATOM 792 C CA . ARG A 1 102 ? 10.977 2.069 -11.922 1.00 88.62 102 ARG A CA 1
ATOM 793 C C . ARG A 1 102 ? 10.980 0.634 -11.386 1.00 88.62 102 ARG A C 1
ATOM 795 O O . ARG A 1 102 ? 10.625 0.430 -10.228 1.00 88.62 102 ARG A O 1
ATOM 802 N N . CYS A 1 103 ? 11.413 -0.345 -12.183 1.00 88.25 103 CYS A N 1
ATOM 803 C CA . CYS A 1 103 ? 11.553 -1.733 -11.736 1.00 88.25 103 CYS A CA 1
ATOM 804 C C . CYS A 1 103 ? 12.582 -1.865 -10.604 1.00 88.25 103 CYS A C 1
ATOM 806 O O . CYS A 1 103 ? 12.300 -2.533 -9.611 1.00 88.25 103 CYS A O 1
ATOM 808 N N . ALA A 1 104 ? 13.742 -1.211 -10.725 1.00 89.06 104 ALA A N 1
ATOM 809 C CA . ALA A 1 104 ? 14.792 -1.243 -9.708 1.00 89.06 104 ALA A CA 1
ATOM 810 C C . ALA A 1 104 ? 14.307 -0.662 -8.369 1.00 89.06 104 ALA A C 1
ATOM 812 O O . ALA A 1 104 ? 14.450 -1.305 -7.329 1.00 89.06 104 ALA A O 1
ATOM 813 N N . ASN A 1 105 ? 13.646 0.500 -8.402 1.00 89.00 105 ASN A N 1
ATOM 814 C CA . ASN A 1 105 ? 13.101 1.143 -7.204 1.00 89.00 105 ASN A CA 1
ATOM 815 C C . ASN A 1 105 ? 12.040 0.277 -6.506 1.00 89.00 105 ASN A C 1
ATOM 817 O O . ASN A 1 105 ? 12.059 0.130 -5.285 1.00 89.00 105 ASN A O 1
ATOM 821 N N . LEU A 1 106 ? 11.121 -0.325 -7.270 1.00 89.00 106 LEU A N 1
ATOM 822 C CA . LEU A 1 106 ? 10.077 -1.194 -6.716 1.00 89.00 106 LEU A CA 1
ATOM 823 C C . LEU A 1 106 ? 10.656 -2.505 -6.165 1.00 89.00 106 LEU A C 1
ATOM 825 O O . LEU A 1 106 ? 10.243 -2.953 -5.098 1.00 89.00 106 LEU A O 1
ATOM 829 N N . SER A 1 107 ? 11.650 -3.086 -6.841 1.00 85.88 107 SER A N 1
ATOM 830 C CA . SER A 1 107 ? 12.351 -4.281 -6.359 1.00 85.88 107 SER A CA 1
ATOM 831 C C . SER A 1 107 ? 13.090 -4.021 -5.045 1.00 85.88 107 SER A C 1
ATOM 833 O O . SER A 1 107 ? 13.057 -4.870 -4.157 1.00 85.88 107 SER A O 1
ATOM 835 N N . ALA A 1 108 ? 13.732 -2.858 -4.897 1.00 89.31 108 ALA A N 1
ATOM 836 C CA . ALA A 1 108 ? 14.395 -2.476 -3.652 1.00 89.31 108 ALA A CA 1
ATOM 837 C C . ALA A 1 108 ? 13.388 -2.341 -2.496 1.00 89.31 108 ALA A C 1
ATOM 839 O O . ALA A 1 108 ? 13.627 -2.864 -1.410 1.00 89.31 108 ALA A O 1
ATOM 840 N N . ARG A 1 109 ? 12.224 -1.721 -2.749 1.00 86.38 109 ARG A N 1
ATOM 841 C CA . ARG A 1 109 ? 11.140 -1.619 -1.756 1.00 86.38 109 ARG A CA 1
ATOM 842 C C . ARG A 1 109 ? 10.571 -2.989 -1.358 1.00 86.38 109 ARG A C 1
ATOM 844 O O . ARG A 1 109 ? 10.308 -3.215 -0.181 1.00 86.38 109 ARG A O 1
ATOM 851 N N . LEU A 1 110 ? 10.412 -3.926 -2.299 1.00 84.88 110 LEU A N 1
ATOM 852 C CA . LEU A 1 110 ? 9.990 -5.298 -1.969 1.00 84.88 110 LEU A CA 1
ATOM 853 C C . LEU A 1 110 ? 11.013 -6.010 -1.082 1.00 84.88 110 LEU A C 1
ATOM 855 O O . LEU A 1 110 ? 10.625 -6.664 -0.117 1.00 84.88 110 LEU A O 1
ATOM 859 N N . ALA A 1 111 ? 12.308 -5.856 -1.368 1.00 85.50 111 ALA A N 1
ATOM 860 C CA . ALA A 1 111 ? 13.363 -6.469 -0.566 1.00 85.50 111 ALA A CA 1
ATOM 861 C C . ALA A 1 111 ? 13.353 -5.967 0.888 1.00 85.50 111 ALA A C 1
ATOM 863 O O . ALA A 1 111 ? 13.555 -6.756 1.802 1.00 85.50 111 ALA A O 1
ATOM 864 N N . THR A 1 112 ? 13.042 -4.687 1.122 1.00 85.25 112 THR A N 1
ATOM 865 C CA . THR A 1 112 ? 12.911 -4.148 2.488 1.00 85.25 112 THR A CA 1
ATOM 866 C C . THR A 1 112 ? 11.686 -4.663 3.247 1.00 85.25 112 THR A C 1
ATOM 868 O O . THR A 1 112 ? 11.686 -4.632 4.471 1.00 85.25 112 THR A O 1
ATOM 871 N N . LEU A 1 113 ? 10.652 -5.144 2.546 1.00 79.75 113 LEU A N 1
ATOM 872 C CA . LEU A 1 113 ? 9.428 -5.686 3.153 1.00 79.75 113 LEU A CA 1
ATOM 873 C C . LEU A 1 113 ? 9.484 -7.196 3.387 1.00 79.75 113 LEU A C 1
ATOM 875 O O . LEU A 1 113 ? 8.725 -7.697 4.214 1.00 79.75 113 LEU A O 1
ATOM 879 N N . GLY A 1 114 ? 10.337 -7.914 2.652 1.00 63.72 114 GLY A N 1
ATOM 880 C CA . GLY A 1 114 ? 10.523 -9.363 2.771 1.00 63.72 114 GLY A CA 1
ATOM 881 C C . GLY A 1 114 ? 11.560 -9.798 3.813 1.00 63.72 114 GLY A C 1
ATOM 882 O O . GLY A 1 114 ? 11.704 -11.000 4.026 1.00 63.72 114 GLY A O 1
ATOM 883 N N . CYS A 1 115 ? 12.266 -8.846 4.433 1.00 46.91 115 CYS A N 1
ATOM 884 C CA . CYS A 1 115 ? 13.222 -9.078 5.519 1.00 46.91 115 CYS A CA 1
ATOM 885 C C . CYS A 1 115 ? 12.597 -8.893 6.912 1.00 46.91 115 CYS A C 1
ATOM 887 O O . CYS A 1 115 ? 11.535 -8.231 7.039 1.00 46.91 115 CYS A O 1
#

Radius of gyration: 17.41 Å; chains: 1; bounding box: 38×22×51 Å

Secondary structure (DSSP, 8-state):
-HHHHHHHHHHHSTTSHHHHHHHHHHHHHHT-SS----PPPHHHHHHHHHHH-SS--TTTTHHHHHHHHHHHHHHHHHHHHHHHHHHHHTT-HHHHHHHHHHHHHHHHHHHHH--